Protein AF-A0A3L6MXZ1-F1 (afdb_monomer)

pLDDT: mean 70.25, std 19.27, range [35.06, 90.44]

Foldseek 3Di:
DDDDDDDDDDDDDDDDPPDPPDPPPDQVPDPDPVPDDAVCLLVPPGDDPDDLVVVLVVVVVCVPPGPQDLVNVQVVVQVSHNPDPDPTDDSVVVVCSNCPVVVVVVVVVVPD

Mean predicted aligned error: 15.59 Å

Structure (mmCIF, N/CA/C/O backbone):
data_AF-A0A3L6MXZ1-F1
#
_entry.id   AF-A0A3L6MXZ1-F1
#
loop_
_atom_site.group_PDB
_atom_site.id
_atom_site.type_symbol
_atom_site.label_atom_id
_atom_site.label_alt_id
_atom_site.label_comp_id
_atom_site.label_asym_id
_atom_site.label_entity_id
_atom_site.label_seq_id
_atom_site.pdbx_PDB_ins_code
_atom_site.Cartn_x
_atom_site.Cartn_y
_atom_site.Cartn_z
_atom_site.occupancy
_atom_site.B_iso_or_equiv
_atom_site.auth_seq_id
_atom_site.auth_comp_id
_atom_site.auth_asym_id
_atom_site.auth_atom_id
_atom_site.pdbx_PDB_model_num
ATOM 1 N N . MET A 1 1 ? 12.939 47.565 19.816 1.00 47.78 1 MET A N 1
ATOM 2 C CA . MET A 1 1 ? 11.568 47.285 20.301 1.00 47.78 1 MET A CA 1
ATOM 3 C C . MET A 1 1 ? 10.666 48.351 19.696 1.00 47.78 1 MET A C 1
ATOM 5 O O . MET A 1 1 ? 11.078 49.503 19.798 1.00 47.78 1 MET A O 1
ATOM 9 N N . PRO A 1 2 ? 9.561 48.038 18.994 1.00 45.88 2 PRO A N 1
ATOM 10 C CA . PRO A 1 2 ? 8.577 46.976 19.267 1.00 45.88 2 PRO A CA 1
ATOM 11 C C . PRO A 1 2 ? 8.521 45.920 18.137 1.00 45.88 2 PRO A C 1
ATOM 13 O O . PRO A 1 2 ? 8.988 46.189 17.038 1.00 45.88 2 PRO A O 1
ATOM 16 N N . ASP A 1 3 ? 8.199 44.645 18.338 1.00 38.38 3 ASP A N 1
ATOM 17 C CA . ASP A 1 3 ? 7.075 43.946 18.985 1.00 38.38 3 ASP A CA 1
ATOM 18 C C . ASP A 1 3 ? 5.812 43.797 18.125 1.00 38.38 3 ASP A C 1
ATOM 20 O O . ASP A 1 3 ? 5.404 44.695 17.393 1.00 38.38 3 ASP A O 1
ATOM 24 N N . ALA A 1 4 ? 5.267 42.586 18.220 1.00 53.59 4 ALA A N 1
ATOM 25 C CA . ALA A 1 4 ? 4.250 41.956 17.395 1.00 53.59 4 ALA A CA 1
ATOM 26 C C . ALA A 1 4 ? 2.980 42.797 17.181 1.00 53.59 4 ALA A C 1
ATOM 28 O O . ALA A 1 4 ? 2.694 43.703 17.965 1.00 53.59 4 ALA A O 1
ATOM 29 N N . LYS A 1 5 ? 2.142 42.371 16.209 1.00 40.97 5 LYS A N 1
ATOM 30 C CA . LYS A 1 5 ? 0.701 42.044 16.386 1.00 40.97 5 LYS A CA 1
ATOM 31 C C . LYS A 1 5 ? -0.133 42.306 15.114 1.00 40.97 5 LYS A C 1
ATOM 33 O O . LYS A 1 5 ? -0.162 43.418 14.607 1.00 40.97 5 LYS A O 1
ATOM 38 N N . LYS A 1 6 ? -0.941 41.284 14.778 1.00 44.97 6 LYS A N 1
ATOM 39 C CA . LYS A 1 6 ? -2.299 41.304 14.183 1.00 44.97 6 LYS A CA 1
ATOM 40 C C . LYS A 1 6 ? -2.507 41.167 12.661 1.00 44.97 6 LYS A C 1
ATOM 42 O O . LYS A 1 6 ? -2.184 42.069 11.906 1.00 44.97 6 LYS A O 1
ATOM 47 N N . ARG A 1 7 ? -3.378 40.173 12.380 1.00 41.16 7 ARG A N 1
ATOM 48 C CA . ARG A 1 7 ? -4.521 40.164 11.433 1.00 41.16 7 ARG A CA 1
ATOM 49 C C . ARG A 1 7 ? -4.103 39.966 9.962 1.00 41.16 7 ARG A C 1
ATOM 51 O O . ARG A 1 7 ? -3.230 40.662 9.487 1.00 41.16 7 ARG A O 1
ATOM 58 N N . GLN A 1 8 ? -4.677 39.040 9.197 1.00 46.94 8 GLN A N 1
ATOM 59 C CA . GLN A 1 8 ? -6.115 38.889 8.983 1.00 46.94 8 GLN A CA 1
ATOM 60 C C . GLN A 1 8 ? -6.539 37.447 8.653 1.00 46.94 8 GLN A C 1
ATOM 62 O O . GLN A 1 8 ? -5.887 36.735 7.898 1.00 46.94 8 GLN A O 1
ATOM 67 N N . LEU A 1 9 ? -7.668 37.081 9.252 1.00 44.75 9 LEU A N 1
ATOM 68 C CA . LEU A 1 9 ? -8.670 36.158 8.739 1.00 44.75 9 LEU A CA 1
ATOM 69 C C . LEU A 1 9 ? -9.505 36.958 7.725 1.00 44.75 9 LEU A C 1
ATOM 71 O O . LEU A 1 9 ? -9.994 38.011 8.124 1.00 44.75 9 LEU A O 1
ATOM 75 N N . GLU A 1 10 ? -9.657 36.494 6.485 1.00 38.38 10 GLU A N 1
ATOM 76 C CA . GLU A 1 10 ? -10.970 36.400 5.824 1.00 38.38 10 GLU A CA 1
ATOM 77 C C . GLU A 1 10 ? -10.881 35.699 4.464 1.00 38.38 10 GLU A C 1
ATOM 79 O O . GLU A 1 10 ? -9.912 35.822 3.716 1.00 38.38 10 GLU A O 1
ATOM 84 N N . GLU A 1 11 ? -11.926 34.922 4.213 1.00 43.72 11 GLU A N 1
ATOM 85 C CA . GLU A 1 11 ? -12.240 34.148 3.022 1.00 43.72 11 GLU A CA 1
ATOM 86 C C . GLU A 1 11 ? -12.209 34.966 1.725 1.00 43.72 11 GLU A C 1
ATOM 88 O O . GLU A 1 11 ? -12.546 36.147 1.721 1.00 43.72 11 GLU A 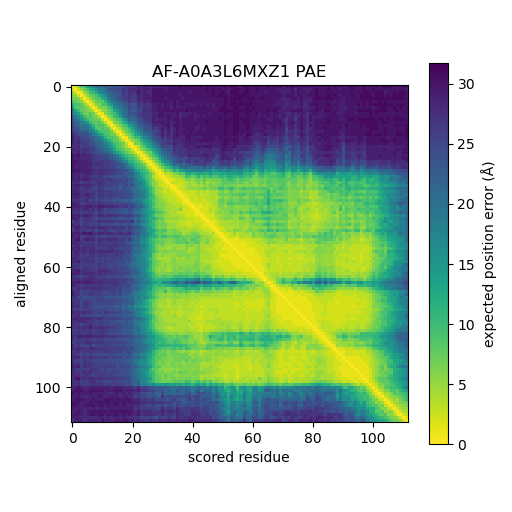O 1
ATOM 93 N N . SER A 1 12 ? -11.945 34.303 0.590 1.00 39.56 12 SER A N 1
ATOM 94 C CA . SER A 1 12 ? -12.903 34.220 -0.528 1.00 39.56 12 SER A CA 1
ATOM 95 C C . SER A 1 12 ? -12.289 33.611 -1.791 1.00 39.56 12 SER A C 1
ATOM 97 O O . SER A 1 12 ? -11.264 34.067 -2.285 1.00 39.56 12 SER A O 1
ATOM 99 N N . LYS A 1 13 ? -13.097 32.731 -2.393 1.00 37.88 13 LYS A N 1
ATOM 100 C CA . LYS A 1 13 ? -13.306 32.546 -3.838 1.00 37.88 13 LYS A CA 1
ATOM 101 C C . LYS A 1 13 ? -12.578 31.384 -4.525 1.00 37.88 13 LYS A C 1
ATOM 103 O O . LYS A 1 13 ? -11.387 31.411 -4.806 1.00 37.88 13 LYS A O 1
ATOM 108 N N . LYS A 1 14 ? -13.407 30.380 -4.849 1.00 42.34 14 LYS A N 1
ATOM 109 C CA . LYS A 1 14 ? -13.243 29.441 -5.962 1.00 42.34 14 LYS A CA 1
ATOM 110 C C . LYS A 1 14 ? -12.790 30.200 -7.204 1.00 42.34 14 LYS A C 1
ATOM 112 O O . LYS A 1 14 ? -13.546 31.045 -7.671 1.00 42.34 14 LYS A O 1
ATOM 117 N N . ASP A 1 15 ? -11.669 29.793 -7.776 1.00 35.06 15 ASP A N 1
ATOM 118 C CA . ASP A 1 15 ? -11.485 29.866 -9.214 1.00 35.06 15 ASP A CA 1
ATOM 119 C C . ASP A 1 15 ? -10.908 28.544 -9.719 1.00 35.06 15 ASP A C 1
ATOM 121 O O . ASP A 1 15 ? -10.075 27.886 -9.098 1.00 35.06 15 ASP A O 1
ATOM 125 N N . ASN A 1 16 ? -11.525 28.137 -10.813 1.00 40.50 16 ASN A N 1
ATOM 126 C CA . ASN A 1 16 ? -11.419 26.902 -11.555 1.00 40.50 16 ASN A CA 1
ATOM 127 C C . ASN A 1 16 ? -9.953 26.626 -11.938 1.00 40.50 16 ASN A C 1
ATOM 129 O O . ASN A 1 16 ? -9.381 27.365 -12.737 1.00 40.50 16 ASN A O 1
ATOM 133 N N . VAL A 1 17 ? -9.334 25.591 -11.359 1.00 39.66 17 VAL A N 1
ATOM 134 C CA . VAL A 1 17 ? -8.056 25.084 -11.871 1.00 39.66 17 VAL A CA 1
ATOM 135 C C . VAL A 1 17 ? -8.392 24.205 -13.064 1.00 39.66 17 VAL A C 1
ATOM 137 O O . VAL A 1 17 ? -8.754 23.039 -12.918 1.00 39.66 17 VAL A O 1
ATOM 140 N N . ASP A 1 18 ? -8.292 24.828 -14.236 1.00 36.88 18 ASP A N 1
ATOM 141 C CA . ASP A 1 18 ? -8.102 24.179 -15.524 1.00 36.88 18 ASP A CA 1
ATOM 142 C C . ASP A 1 18 ? -6.924 23.204 -15.382 1.00 36.88 18 ASP A C 1
ATOM 144 O O . ASP A 1 18 ? -5.747 23.576 -15.352 1.00 36.88 18 ASP A O 1
ATOM 148 N N . GLY A 1 19 ? -7.268 21.944 -15.125 1.00 37.50 19 GLY A N 1
ATOM 149 C CA . GLY A 1 19 ? -6.317 20.863 -14.968 1.00 37.50 19 GLY A CA 1
ATOM 150 C C . GLY A 1 19 ? -5.719 20.559 -16.326 1.00 37.50 19 GLY A C 1
ATOM 151 O O . GLY A 1 19 ? -6.287 19.788 -17.091 1.00 37.50 19 GLY A O 1
ATOM 152 N N . THR A 1 20 ? -4.562 21.149 -16.613 1.00 42.53 20 THR A N 1
ATOM 153 C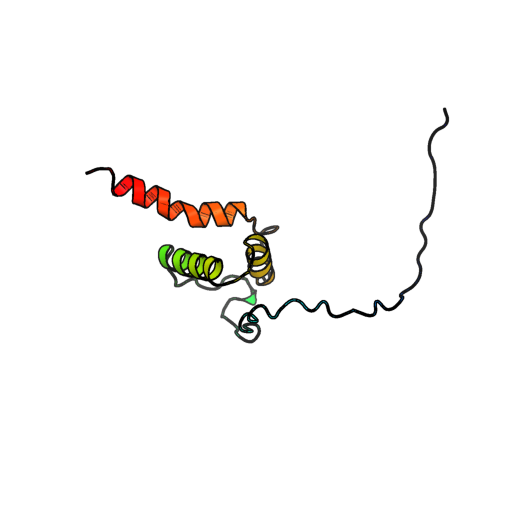 CA . THR A 1 20 ? -3.673 20.645 -17.659 1.00 42.53 20 THR A CA 1
ATOM 154 C C . THR A 1 20 ? -3.411 19.166 -17.353 1.00 42.53 20 THR A C 1
ATOM 156 O O . THR A 1 20 ? -2.840 18.877 -16.295 1.00 42.53 20 THR A O 1
ATOM 159 N N . PRO A 1 21 ? -3.823 18.209 -18.205 1.00 42.00 21 PRO A N 1
ATOM 160 C CA . PRO A 1 21 ? -3.447 16.826 -17.997 1.00 42.00 21 PRO A CA 1
ATOM 161 C C . PRO A 1 21 ? -1.941 16.748 -18.229 1.00 42.00 21 PRO A C 1
ATOM 163 O O . PRO A 1 21 ? -1.453 16.888 -19.349 1.00 42.00 21 PRO A O 1
ATOM 166 N N . SER A 1 22 ? -1.187 16.589 -17.142 1.00 48.75 22 SER A N 1
ATOM 167 C CA . SER A 1 22 ? 0.201 16.164 -17.238 1.00 48.75 22 SER A CA 1
ATOM 168 C C . SER A 1 22 ? 0.186 14.821 -17.954 1.00 48.75 22 SER A C 1
ATOM 170 O O . SER A 1 22 ? -0.369 13.856 -17.431 1.00 48.75 22 SER A O 1
ATOM 172 N N . ASP A 1 23 ? 0.784 14.780 -19.141 1.00 45.41 23 ASP A N 1
ATOM 173 C CA . ASP A 1 23 ? 1.062 13.567 -19.905 1.00 45.41 23 ASP A CA 1
ATOM 174 C C . ASP A 1 23 ? 2.112 12.755 -19.128 1.00 45.41 23 ASP A C 1
ATOM 176 O O . ASP A 1 23 ? 3.320 12.792 -19.372 1.00 45.41 23 ASP A O 1
ATOM 180 N N . ALA A 1 24 ? 1.651 12.120 -18.050 1.00 48.06 24 ALA A N 1
ATOM 181 C CA . ALA A 1 24 ? 2.391 11.096 -17.354 1.00 48.06 24 ALA A CA 1
ATOM 182 C C . ALA A 1 24 ? 2.363 9.887 -18.282 1.00 48.06 24 ALA A C 1
ATOM 184 O O . ALA A 1 24 ? 1.351 9.192 -18.375 1.00 48.06 24 ALA A O 1
ATOM 185 N N . ALA A 1 25 ? 3.474 9.708 -19.002 1.00 43.38 25 ALA A N 1
ATOM 186 C CA . ALA A 1 25 ? 3.779 8.543 -19.818 1.00 43.38 25 ALA A CA 1
ATOM 187 C C . ALA A 1 25 ? 3.104 7.307 -19.231 1.00 43.38 25 ALA A C 1
ATOM 189 O O . ALA A 1 25 ? 3.347 7.006 -18.063 1.00 43.38 25 ALA A O 1
ATOM 190 N N . ALA A 1 26 ? 2.251 6.655 -20.027 1.00 45.53 26 ALA A N 1
ATOM 191 C CA . ALA A 1 26 ? 1.410 5.538 -19.623 1.00 45.53 26 ALA A CA 1
ATOM 192 C C . ALA A 1 26 ? 2.216 4.485 -18.846 1.00 45.53 26 ALA A C 1
ATOM 194 O O . ALA A 1 26 ? 2.748 3.522 -19.403 1.00 45.53 26 ALA A O 1
ATOM 195 N N . THR A 1 27 ? 2.296 4.660 -17.529 1.00 49.56 27 THR A N 1
ATOM 196 C CA . THR A 1 27 ? 2.565 3.581 -16.600 1.00 49.56 27 THR A CA 1
ATOM 197 C C . THR A 1 27 ? 1.478 2.584 -16.894 1.00 49.56 27 THR A C 1
ATOM 199 O O . THR A 1 27 ? 0.311 2.970 -16.846 1.00 49.56 27 THR A O 1
ATOM 202 N N . LYS A 1 28 ? 1.850 1.356 -17.281 1.00 54.06 28 LYS A N 1
ATOM 203 C CA . LYS A 1 28 ? 0.900 0.254 -17.448 1.00 54.06 28 LYS A CA 1
ATOM 204 C C . LYS A 1 28 ? -0.070 0.337 -16.280 1.00 54.06 28 LYS A C 1
ATOM 206 O O . LYS A 1 28 ? 0.360 0.121 -15.146 1.00 54.06 28 LYS A O 1
ATOM 211 N N . ALA A 1 29 ? -1.294 0.786 -16.561 1.00 63.12 29 ALA A N 1
ATOM 212 C CA . ALA A 1 29 ? -2.253 1.072 -15.515 1.00 63.12 29 ALA A CA 1
ATOM 213 C C . ALA A 1 29 ? -2.388 -0.219 -14.716 1.00 63.12 29 ALA A C 1
ATOM 215 O O . ALA A 1 29 ? -2.513 -1.298 -15.309 1.00 63.12 29 ALA A O 1
ATOM 216 N N . LEU A 1 30 ? -2.220 -0.120 -13.397 1.00 68.25 30 LEU A N 1
ATOM 217 C CA . LEU A 1 30 ? -2.444 -1.271 -12.540 1.00 68.25 30 LEU A CA 1
ATOM 218 C C . LEU A 1 30 ? -3.853 -1.796 -12.852 1.00 68.25 30 LEU A C 1
ATOM 220 O O . LEU A 1 30 ? -4.745 -0.980 -13.101 1.00 68.25 30 LEU A O 1
ATOM 224 N N . PRO A 1 31 ? -4.041 -3.123 -12.927 1.00 76.44 31 PRO A N 1
ATOM 225 C CA . PRO A 1 31 ? -5.369 -3.674 -13.130 1.00 76.44 31 PRO A CA 1
ATOM 226 C C . PRO A 1 31 ? -6.293 -3.111 -12.052 1.00 76.44 31 PRO A C 1
ATOM 228 O O . PRO A 1 31 ? -5.923 -3.086 -10.877 1.00 76.44 31 PRO A O 1
ATOM 231 N N . ASP A 1 32 ? -7.454 -2.620 -12.473 1.00 79.25 32 ASP A N 1
ATOM 232 C CA . ASP A 1 32 ? -8.462 -2.141 -11.541 1.00 79.25 32 ASP A CA 1
ATOM 233 C C . ASP A 1 32 ? -8.985 -3.334 -10.731 1.00 79.25 32 ASP A C 1
ATOM 235 O O . ASP A 1 32 ? -9.402 -4.347 -11.296 1.00 79.25 32 ASP A O 1
ATOM 239 N N . ILE A 1 33 ? -8.881 -3.230 -9.409 1.00 82.56 33 ILE A N 1
ATOM 240 C CA . ILE A 1 33 ? -9.306 -4.253 -8.447 1.00 82.56 33 ILE A CA 1
ATOM 241 C C . ILE A 1 33 ? -10.430 -3.743 -7.541 1.00 82.56 33 ILE A C 1
ATOM 243 O O . ILE A 1 33 ? -10.818 -4.448 -6.617 1.00 82.56 33 ILE A O 1
ATOM 247 N N . SER A 1 34 ? -10.973 -2.547 -7.799 1.00 80.75 34 SER A N 1
ATOM 248 C CA . SER A 1 34 ? -11.991 -1.921 -6.948 1.00 80.75 34 SER A CA 1
ATOM 249 C C . SER A 1 34 ? -13.343 -2.647 -6.936 1.00 80.75 34 SER A C 1
ATOM 251 O O . SER A 1 34 ? -14.143 -2.406 -6.040 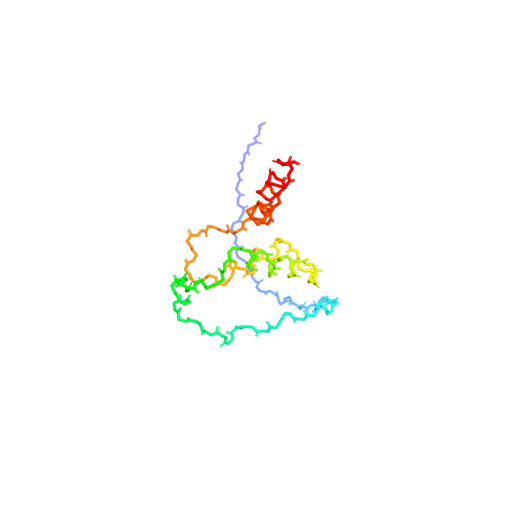1.00 80.75 34 SER A O 1
ATOM 253 N N . GLU A 1 35 ? -13.612 -3.531 -7.900 1.00 83.75 35 GLU A N 1
ATOM 254 C CA . GLU A 1 35 ? -14.846 -4.336 -7.948 1.00 83.75 35 GLU A CA 1
ATOM 255 C C . GLU A 1 35 ? -14.747 -5.663 -7.171 1.00 83.75 35 GLU A C 1
ATOM 257 O O . GLU A 1 35 ? -15.746 -6.370 -7.023 1.00 83.75 35 GLU A O 1
ATOM 262 N N . ILE A 1 36 ? -13.555 -6.037 -6.692 1.00 85.25 36 ILE A N 1
ATOM 263 C CA . ILE A 1 36 ? -13.338 -7.294 -5.970 1.00 85.25 36 ILE A CA 1
ATOM 264 C C . ILE A 1 36 ? -13.653 -7.064 -4.493 1.00 85.25 36 ILE A C 1
ATOM 266 O O . ILE A 1 36 ? -12.941 -6.316 -3.837 1.00 85.25 36 ILE A O 1
ATOM 270 N N . HIS A 1 37 ? -14.675 -7.750 -3.978 1.00 85.81 37 HIS A N 1
ATOM 271 C CA . HIS A 1 37 ? -15.030 -7.722 -2.560 1.00 85.81 37 HIS A CA 1
ATOM 272 C C . HIS A 1 37 ? -14.656 -9.037 -1.870 1.00 85.81 37 HIS A C 1
ATOM 274 O O . HIS A 1 37 ? -14.954 -10.118 -2.394 1.00 85.81 37 HIS A O 1
ATOM 280 N N . LEU A 1 38 ? -14.016 -8.949 -0.703 1.00 85.38 38 LEU A N 1
ATOM 281 C CA . LEU A 1 38 ? -13.653 -10.104 0.125 1.00 85.38 38 LEU A CA 1
ATOM 282 C C . LEU A 1 38 ? -14.459 -10.117 1.429 1.00 85.38 38 LEU A C 1
ATOM 284 O O . LEU A 1 38 ? -14.757 -9.073 2.002 1.00 85.38 38 LEU A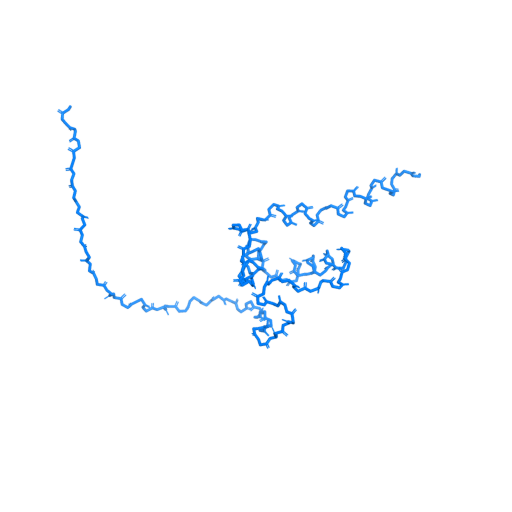 O 1
ATOM 288 N N . GLU A 1 39 ? -14.788 -11.312 1.924 1.00 86.38 39 GLU A N 1
ATOM 289 C CA . GLU A 1 39 ? -15.428 -11.452 3.237 1.00 86.38 39 GLU A CA 1
ATOM 290 C C . GLU A 1 39 ? -14.502 -10.903 4.339 1.00 86.38 39 GLU A C 1
ATOM 292 O O . GLU A 1 39 ? -13.343 -11.318 4.441 1.00 86.38 39 GLU A O 1
ATOM 297 N N . GLY A 1 40 ? -15.013 -9.974 5.156 1.00 84.31 40 GLY A N 1
ATOM 298 C CA . GLY A 1 40 ? -14.257 -9.308 6.223 1.00 84.31 40 GLY A CA 1
ATOM 299 C C . GLY A 1 40 ? -13.439 -8.094 5.764 1.00 84.31 40 GLY A C 1
ATOM 300 O O . GLY A 1 40 ? -12.660 -7.554 6.548 1.00 84.31 40 GLY A O 1
ATOM 301 N N . GLU A 1 41 ? -13.583 -7.651 4.511 1.00 83.75 41 GLU A N 1
ATOM 302 C CA . GLU A 1 41 ? -12.922 -6.444 3.996 1.00 83.75 41 GLU A CA 1
ATOM 303 C C . GLU A 1 41 ? -13.405 -5.170 4.706 1.00 83.75 41 GLU A C 1
ATOM 305 O O . GLU A 1 41 ? -12.626 -4.247 4.931 1.00 83.75 41 GLU A O 1
ATOM 310 N N . GLU A 1 42 ? -14.669 -5.118 5.123 1.00 85.38 42 GLU A N 1
ATOM 311 C CA . GLU A 1 42 ? -15.262 -3.967 5.805 1.00 85.38 42 GLU A CA 1
ATOM 312 C C . GLU A 1 42 ? -14.686 -3.722 7.207 1.00 85.38 42 GLU A C 1
ATOM 314 O O . GLU A 1 42 ? -14.695 -2.588 7.691 1.00 85.38 42 GLU A O 1
ATOM 319 N N . THR A 1 43 ? -14.183 -4.776 7.855 1.00 86.06 43 THR A N 1
ATOM 320 C CA . THR A 1 43 ? -13.531 -4.722 9.171 1.00 86.06 43 THR A CA 1
ATOM 321 C C . THR A 1 43 ? -12.009 -4.817 9.091 1.00 86.06 43 THR A C 1
ATOM 323 O O . THR A 1 43 ? -11.353 -4.783 10.131 1.00 86.06 43 THR A O 1
ATOM 326 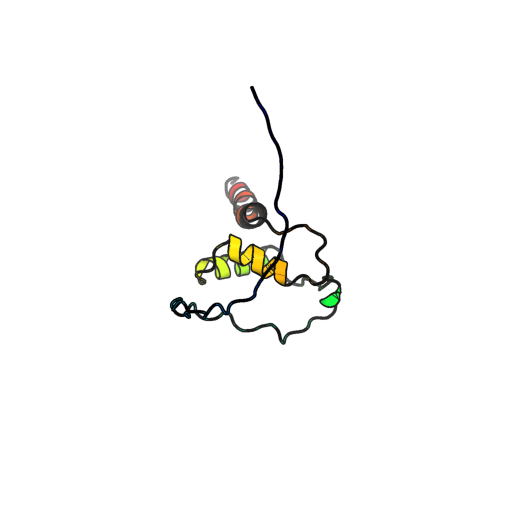N N . ASP A 1 44 ? -11.440 -4.919 7.886 1.00 83.31 44 ASP A N 1
ATOM 327 C CA . ASP A 1 44 ? -10.027 -5.223 7.643 1.00 83.31 44 ASP A CA 1
ATOM 328 C C . ASP A 1 44 ? -9.551 -6.560 8.274 1.00 83.31 44 ASP A C 1
ATOM 330 O O . ASP A 1 44 ? -8.359 -6.744 8.535 1.00 83.31 44 ASP A O 1
ATOM 334 N N . GLU A 1 45 ? -10.456 -7.525 8.499 1.00 85.31 45 GLU A N 1
ATOM 335 C CA . GLU A 1 45 ? -10.175 -8.855 9.081 1.00 85.31 45 GLU A CA 1
ATOM 336 C C . GLU A 1 45 ? -10.167 -9.977 8.021 1.00 85.31 45 GLU A C 1
ATOM 338 O O . GLU A 1 45 ? -10.606 -11.104 8.260 1.00 85.31 45 GLU A O 1
ATOM 343 N N . VAL A 1 46 ? -9.648 -9.683 6.827 1.00 85.75 46 VAL A N 1
ATOM 344 C CA . VAL A 1 46 ? -9.597 -10.641 5.712 1.00 85.75 46 VAL A CA 1
ATOM 345 C C . VAL A 1 46 ? -8.588 -11.772 5.999 1.00 85.75 46 VAL A C 1
ATOM 347 O O . VAL A 1 46 ? -7.411 -11.495 6.266 1.00 85.75 46 VAL A O 1
ATOM 350 N N . PRO A 1 47 ? -8.982 -13.058 5.900 1.00 85.31 47 PRO A N 1
ATOM 351 C CA . PRO A 1 47 ? -8.073 -14.185 6.096 1.00 85.31 47 PRO A CA 1
ATOM 352 C C . PRO A 1 47 ? -6.913 -14.202 5.088 1.00 85.31 47 PRO A C 1
ATOM 354 O O . PRO A 1 47 ? -7.113 -14.214 3.874 1.00 85.31 47 PRO A O 1
ATOM 357 N N . ILE A 1 48 ? -5.678 -14.280 5.592 1.00 86.25 48 ILE A N 1
ATOM 358 C CA . ILE A 1 48 ? -4.476 -14.416 4.760 1.00 86.25 48 ILE A CA 1
ATOM 359 C C . ILE A 1 48 ? -4.130 -15.900 4.621 1.00 86.25 48 ILE A C 1
ATOM 361 O O . ILE A 1 48 ? -3.755 -16.557 5.592 1.00 86.25 48 ILE A O 1
ATOM 365 N N . HIS A 1 49 ? -4.231 -16.429 3.402 1.00 85.62 49 HIS A N 1
ATOM 366 C CA . HIS A 1 49 ? -3.901 -17.829 3.099 1.00 85.62 49 HIS A CA 1
ATOM 367 C C . HIS A 1 49 ? -2.461 -18.034 2.609 1.00 85.62 49 HIS A C 1
ATOM 369 O O . HIS A 1 49 ? -1.966 -19.161 2.595 1.00 85.62 49 HIS A O 1
ATOM 375 N N . ASP A 1 50 ? -1.782 -16.959 2.207 1.00 85.31 50 ASP A N 1
ATOM 376 C CA . ASP A 1 50 ? -0.400 -17.018 1.745 1.00 85.31 50 ASP A CA 1
ATOM 377 C C . ASP A 1 50 ? 0.584 -17.105 2.919 1.00 85.31 50 ASP A C 1
ATOM 379 O O . ASP A 1 50 ? 0.485 -16.382 3.911 1.00 85.31 50 ASP A O 1
ATOM 383 N N . GLY A 1 51 ? 1.596 -17.960 2.775 1.00 85.88 51 GLY A N 1
ATOM 384 C CA . GLY A 1 51 ? 2.726 -18.005 3.698 1.00 85.88 51 GLY A CA 1
ATOM 385 C C . GLY A 1 51 ? 3.687 -16.826 3.506 1.00 85.88 51 GLY A C 1
ATOM 386 O O . GLY A 1 51 ? 3.745 -16.201 2.446 1.00 85.88 51 GLY A O 1
ATOM 387 N N . TYR A 1 52 ? 4.523 -16.578 4.516 1.00 82.62 52 TYR A N 1
ATOM 388 C CA . TYR A 1 52 ? 5.505 -15.484 4.534 1.00 82.62 52 TYR A CA 1
ATOM 389 C C . TYR A 1 52 ? 6.378 -15.405 3.265 1.00 82.62 52 TYR A C 1
ATOM 391 O O . TYR A 1 52 ? 6.514 -14.344 2.655 1.00 82.62 52 TYR A O 1
ATOM 399 N N . ASN A 1 53 ? 6.907 -16.543 2.805 1.00 83.12 53 ASN A N 1
ATOM 400 C CA . ASN A 1 53 ? 7.754 -16.604 1.608 1.00 83.12 53 ASN A CA 1
ATOM 401 C C . ASN A 1 53 ? 7.012 -16.184 0.330 1.00 83.12 53 ASN A C 1
ATOM 403 O O . ASN A 1 53 ? 7.589 -15.529 -0.540 1.00 83.12 53 ASN A O 1
ATOM 407 N N . GLU A 1 54 ? 5.735 -16.546 0.218 1.00 86.69 54 GLU A N 1
ATOM 408 C CA . GLU A 1 54 ? 4.921 -16.227 -0.954 1.00 86.69 54 GLU A CA 1
ATOM 409 C C . GLU A 1 54 ? 4.597 -14.728 -0.988 1.00 86.69 54 GLU A C 1
ATOM 411 O O . GLU A 1 54 ? 4.752 -14.080 -2.026 1.00 86.69 54 GLU A O 1
ATOM 416 N N . MET A 1 55 ? 4.296 -14.140 0.175 1.00 87.19 55 MET A N 1
ATOM 417 C CA . MET A 1 55 ? 4.129 -12.692 0.331 1.00 87.19 55 MET A CA 1
ATOM 418 C C . MET A 1 55 ? 5.395 -11.926 -0.077 1.00 87.19 55 MET A C 1
ATOM 420 O O . MET A 1 55 ? 5.329 -10.962 -0.844 1.00 87.19 55 MET A O 1
ATOM 424 N N . HIS A 1 56 ? 6.574 -12.393 0.348 1.00 85.81 56 HIS A N 1
ATOM 425 C CA . HIS A 1 56 ? 7.853 -11.815 -0.074 1.00 85.81 56 HIS A CA 1
ATOM 426 C C . HIS A 1 56 ? 8.080 -11.900 -1.579 1.00 85.81 56 HIS A C 1
ATOM 428 O O . HIS A 1 56 ? 8.553 -10.940 -2.197 1.00 85.81 56 HIS A O 1
ATOM 434 N N . ARG A 1 57 ? 7.759 -13.048 -2.182 1.00 86.38 57 ARG A N 1
ATOM 435 C CA . ARG A 1 57 ? 7.931 -13.271 -3.616 1.00 86.38 57 ARG A CA 1
ATOM 436 C C . ARG A 1 57 ? 7.049 -12.327 -4.428 1.00 86.38 57 ARG A C 1
ATOM 438 O O . ARG A 1 57 ? 7.564 -11.658 -5.327 1.00 86.38 57 ARG A O 1
ATOM 445 N N . LYS A 1 58 ? 5.762 -12.228 -4.082 1.00 87.56 58 LYS A N 1
ATOM 446 C CA . LYS A 1 58 ? 4.791 -11.337 -4.737 1.00 87.56 58 LYS A CA 1
ATOM 447 C C . LYS A 1 58 ? 5.209 -9.875 -4.609 1.00 87.56 58 LYS A C 1
ATOM 449 O O . LYS A 1 58 ? 5.279 -9.165 -5.611 1.00 87.56 58 LYS A O 1
ATOM 454 N N . MET A 1 59 ? 5.602 -9.451 -3.409 1.00 86.62 59 MET A N 1
ATOM 455 C CA . MET A 1 59 ? 6.020 -8.073 -3.158 1.00 86.62 59 MET A CA 1
ATOM 456 C C . MET A 1 59 ? 7.305 -7.704 -3.909 1.00 86.62 59 MET A C 1
ATOM 458 O O . MET A 1 59 ? 7.386 -6.648 -4.535 1.00 86.62 59 MET A O 1
ATOM 462 N N . ASN A 1 60 ? 8.307 -8.589 -3.924 1.00 84.56 60 ASN A N 1
ATOM 463 C CA . ASN A 1 60 ? 9.538 -8.356 -4.679 1.00 84.56 60 ASN A CA 1
ATOM 464 C C . ASN A 1 60 ? 9.314 -8.369 -6.196 1.00 84.56 60 ASN A C 1
ATOM 466 O 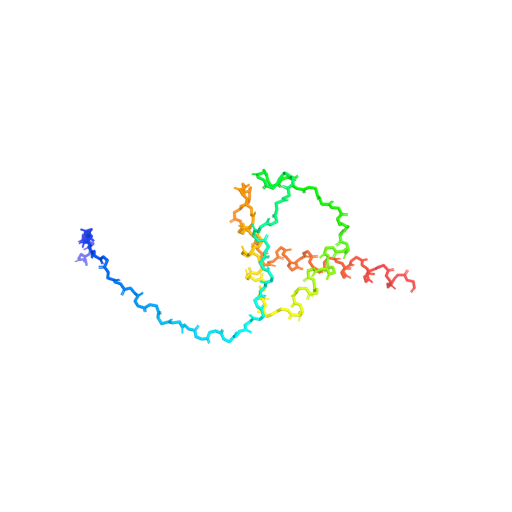O . ASN A 1 60 ? 9.965 -7.601 -6.902 1.00 84.56 60 ASN A O 1
ATOM 470 N N . ALA A 1 61 ? 8.409 -9.208 -6.707 1.00 85.88 61 ALA A N 1
ATOM 471 C CA . ALA A 1 61 ? 8.025 -9.182 -8.116 1.00 85.88 61 ALA A CA 1
ATOM 472 C C . ALA A 1 61 ? 7.337 -7.855 -8.476 1.00 85.88 61 ALA A C 1
ATOM 474 O O . ALA A 1 61 ? 7.725 -7.213 -9.455 1.00 85.88 61 ALA A O 1
ATOM 475 N N . HIS A 1 62 ? 6.400 -7.397 -7.640 1.00 82.88 62 HIS A N 1
ATOM 476 C CA . HIS A 1 62 ? 5.704 -6.125 -7.821 1.00 82.88 62 HIS A CA 1
ATOM 477 C C . HIS A 1 62 ? 6.675 -4.932 -7.804 1.00 82.88 62 HIS A C 1
ATOM 479 O O . HIS A 1 62 ? 6.587 -4.054 -8.654 1.00 82.88 62 HIS A O 1
ATOM 485 N N . MET A 1 63 ? 7.684 -4.932 -6.930 1.00 81.88 63 MET A N 1
ATOM 486 C CA . MET A 1 63 ? 8.697 -3.864 -6.890 1.00 81.88 63 MET A CA 1
ATOM 487 C C . MET A 1 63 ? 9.703 -3.896 -8.057 1.00 81.88 63 MET A C 1
ATOM 489 O O . MET A 1 63 ? 10.358 -2.891 -8.314 1.00 81.88 63 MET A O 1
ATOM 493 N N . LYS A 1 64 ? 9.884 -5.036 -8.742 1.00 79.69 64 LYS A N 1
ATOM 494 C CA . LYS A 1 64 ? 10.851 -5.177 -9.852 1.00 79.69 64 LYS A CA 1
ATOM 495 C C . LYS A 1 64 ? 10.258 -4.838 -11.217 1.00 79.69 64 LYS A C 1
ATOM 497 O O . LYS A 1 64 ? 10.964 -4.314 -12.071 1.00 79.69 64 LYS A O 1
ATOM 502 N N . VAL A 1 65 ? 8.997 -5.203 -11.442 1.00 70.75 65 VAL A N 1
ATOM 503 C CA . VAL A 1 65 ? 8.333 -5.084 -12.753 1.00 70.75 65 VAL A CA 1
ATOM 504 C C . VAL A 1 65 ? 7.609 -3.745 -12.903 1.00 70.75 65 VAL A C 1
ATOM 506 O O . VAL A 1 65 ? 7.408 -3.268 -14.019 1.00 70.75 65 VAL A O 1
ATOM 509 N N . THR A 1 66 ? 7.239 -3.126 -11.785 1.00 63.88 66 THR A N 1
ATOM 510 C CA . THR A 1 66 ? 6.394 -1.934 -11.758 1.00 63.88 66 THR A CA 1
ATOM 511 C C . THR A 1 66 ? 7.241 -0.712 -11.419 1.00 63.88 66 THR A C 1
ATOM 513 O O . THR A 1 66 ? 8.039 -0.746 -10.488 1.00 63.88 66 THR A O 1
ATOM 516 N N . SER A 1 67 ? 7.049 0.404 -12.124 1.00 69.56 67 SER A N 1
ATOM 517 C CA . SER A 1 67 ? 7.689 1.703 -11.837 1.00 69.56 67 SER A CA 1
ATOM 518 C C . SER A 1 67 ? 7.165 2.375 -10.554 1.00 69.56 67 SER A C 1
ATOM 520 O O . SER A 1 67 ? 7.285 3.587 -10.379 1.00 69.56 67 SER A O 1
ATOM 522 N N . VAL A 1 68 ? 6.532 1.601 -9.673 1.00 76.81 68 VAL A N 1
ATOM 523 C CA . VAL A 1 68 ? 5.919 2.064 -8.433 1.00 76.81 68 VAL A CA 1
ATOM 524 C C . VAL A 1 68 ? 7.018 2.199 -7.391 1.00 76.81 68 VAL A C 1
ATOM 526 O O . VAL A 1 68 ? 7.752 1.258 -7.094 1.00 76.81 68 VAL A O 1
ATOM 529 N N . THR A 1 69 ? 7.148 3.397 -6.827 1.00 87.50 69 THR A N 1
ATOM 530 C CA . THR A 1 69 ? 8.086 3.621 -5.725 1.00 87.50 69 THR A CA 1
ATOM 531 C C . THR A 1 69 ? 7.592 2.920 -4.464 1.00 87.50 69 THR A C 1
ATOM 533 O O . THR A 1 69 ? 6.390 2.813 -4.229 1.00 87.50 69 THR A O 1
ATOM 536 N N . GLN A 1 70 ? 8.514 2.521 -3.592 1.00 86.12 70 GLN A N 1
ATOM 537 C CA . GLN A 1 70 ? 8.174 1.914 -2.304 1.00 86.12 70 GLN A CA 1
ATOM 538 C C . GLN A 1 70 ? 7.197 2.773 -1.482 1.00 86.12 70 GLN A C 1
ATOM 540 O O . GLN A 1 70 ? 6.270 2.254 -0.871 1.00 86.12 70 GLN A O 1
ATOM 545 N N . ALA A 1 71 ? 7.380 4.096 -1.508 1.00 88.56 71 ALA A N 1
ATOM 546 C CA . ALA A 1 71 ? 6.499 5.031 -0.819 1.00 88.56 71 ALA A CA 1
ATOM 547 C C . ALA A 1 71 ? 5.093 5.076 -1.435 1.00 88.56 71 ALA A C 1
ATOM 549 O O . ALA A 1 71 ? 4.123 5.233 -0.700 1.00 88.56 71 ALA A O 1
ATOM 550 N N . GLN A 1 72 ? 4.980 4.954 -2.762 1.00 87.25 72 GLN A N 1
ATOM 551 C CA . GLN A 1 72 ? 3.682 4.883 -3.431 1.00 87.25 72 GLN A CA 1
ATOM 552 C C . GLN A 1 72 ? 2.953 3.601 -3.042 1.00 87.25 72 GLN A C 1
ATOM 554 O O . GLN A 1 72 ? 1.834 3.675 -2.564 1.00 87.25 72 GLN A O 1
ATOM 559 N N . PHE A 1 73 ? 3.638 2.464 -3.096 1.00 87.94 73 PHE A N 1
ATOM 560 C CA . PHE A 1 73 ? 3.066 1.187 -2.690 1.00 87.94 73 PHE A CA 1
ATOM 561 C C . PHE A 1 73 ? 2.594 1.176 -1.225 1.00 87.94 73 PHE A C 1
ATOM 563 O O . PHE A 1 73 ? 1.514 0.680 -0.925 1.00 87.94 73 PHE A O 1
ATOM 570 N N . CYS A 1 74 ? 3.351 1.786 -0.303 1.00 90.25 74 CYS A N 1
ATOM 571 C CA . CYS A 1 74 ? 2.902 1.947 1.084 1.00 90.25 74 CYS A CA 1
ATOM 572 C C . CYS A 1 74 ? 1.625 2.797 1.208 1.00 90.25 74 CYS A C 1
ATOM 574 O O . CYS A 1 74 ? 0.797 2.511 2.069 1.00 90.25 74 CYS A O 1
ATOM 576 N N . ARG A 1 75 ? 1.463 3.837 0.376 1.00 90.44 75 ARG A N 1
ATOM 577 C CA . ARG A 1 75 ? 0.230 4.640 0.334 1.00 90.44 75 ARG A CA 1
ATOM 578 C C . ARG A 1 75 ? -0.931 3.852 -0.259 1.00 90.44 75 ARG A C 1
ATOM 580 O O . ARG A 1 75 ? -2.025 3.943 0.281 1.00 90.44 75 ARG A O 1
ATOM 587 N N . ASP A 1 76 ? -0.676 3.083 -1.312 1.00 87.56 76 ASP A N 1
ATOM 588 C CA . ASP A 1 76 ? -1.694 2.290 -1.999 1.00 87.56 76 ASP A CA 1
ATOM 589 C C . ASP A 1 76 ? -2.265 1.220 -1.063 1.00 87.56 76 ASP A C 1
ATOM 591 O O . ASP A 1 76 ? -3.476 1.160 -0.905 1.00 87.56 76 ASP A O 1
ATOM 595 N N . ILE A 1 77 ? -1.416 0.464 -0.349 1.00 88.44 77 ILE A N 1
ATOM 596 C CA . ILE A 1 77 ? -1.892 -0.491 0.671 1.00 88.44 77 ILE A CA 1
ATOM 597 C C . ILE A 1 77 ? -2.675 0.240 1.763 1.00 88.44 77 ILE A C 1
ATOM 599 O O . ILE A 1 77 ? -3.735 -0.215 2.175 1.00 88.44 77 ILE A O 1
ATOM 603 N N . TYR A 1 78 ? -2.165 1.376 2.249 1.00 89.81 78 TYR A N 1
ATOM 604 C CA . TYR A 1 78 ? -2.845 2.102 3.319 1.00 89.81 78 TYR A CA 1
ATOM 605 C C . TYR A 1 78 ? -4.237 2.599 2.900 1.00 89.81 78 TYR A C 1
ATOM 607 O O . TYR A 1 78 ? -5.143 2.638 3.725 1.00 89.81 78 TYR A O 1
ATOM 615 N N . ALA A 1 79 ? -4.411 2.951 1.626 1.00 88.38 79 ALA A N 1
ATOM 616 C CA . ALA A 1 79 ? -5.689 3.379 1.070 1.00 88.38 79 ALA A CA 1
ATOM 617 C C . ALA A 1 79 ? -6.716 2.241 0.934 1.00 88.38 79 ALA A C 1
ATOM 619 O O . ALA A 1 79 ? -7.891 2.537 0.745 1.00 88.38 79 ALA A O 1
ATOM 620 N N . GLN A 1 80 ? -6.293 0.974 1.029 1.00 86.06 80 GLN A N 1
ATOM 621 C CA . GLN A 1 80 ? -7.198 -0.179 1.001 1.00 86.06 80 GLN A CA 1
ATOM 622 C C . GLN A 1 80 ? -7.838 -0.486 2.360 1.00 86.06 80 GLN A C 1
ATOM 624 O O . GLN A 1 80 ? -8.795 -1.247 2.399 1.00 86.06 80 GLN A O 1
ATOM 629 N N . PHE A 1 81 ? -7.339 0.083 3.464 1.00 86.25 81 PHE A N 1
ATOM 630 C CA . PHE A 1 81 ? -7.942 -0.133 4.780 1.00 86.25 81 PHE A CA 1
ATOM 631 C C . PHE A 1 81 ? -9.231 0.675 4.945 1.00 86.25 81 PHE A C 1
ATOM 633 O O . PHE A 1 81 ? -9.230 1.899 4.781 1.00 86.25 81 PHE A O 1
ATOM 640 N N . ASN A 1 82 ? -10.303 0.005 5.357 1.00 85.06 82 ASN A N 1
ATOM 641 C CA . ASN A 1 82 ? -11.592 0.627 5.660 1.00 85.06 82 ASN A CA 1
ATOM 642 C C . ASN A 1 82 ? -11.663 1.148 7.107 1.00 85.06 82 ASN A C 1
ATOM 644 O O . ASN A 1 82 ? -12.316 2.156 7.387 1.00 85.06 82 ASN A O 1
ATOM 648 N N . ALA A 1 83 ? -10.941 0.506 8.023 1.00 84.06 83 ALA A N 1
ATOM 649 C CA . ALA A 1 83 ? -10.851 0.817 9.444 1.00 84.06 83 ALA A CA 1
ATOM 650 C C . ALA A 1 83 ? -9.375 0.849 9.907 1.00 84.06 83 ALA A C 1
ATOM 652 O O . ALA A 1 83 ? -8.954 0.054 10.754 1.00 84.06 83 ALA A O 1
ATOM 653 N N . PRO A 1 84 ? -8.558 1.800 9.404 1.00 80.69 84 PRO A N 1
ATOM 654 C CA . PRO A 1 84 ? -7.124 1.822 9.663 1.00 80.69 84 PRO A CA 1
ATOM 655 C C . PRO A 1 84 ? -6.812 1.931 11.162 1.00 80.69 84 PRO A C 1
ATOM 657 O O . PRO A 1 84 ? -7.063 2.944 11.817 1.00 80.69 84 PRO A O 1
ATOM 660 N N . THR A 1 85 ? -6.192 0.882 11.701 1.00 82.81 85 THR A N 1
ATOM 661 C CA . THR A 1 85 ? -5.747 0.811 13.105 1.00 82.81 85 THR A CA 1
ATOM 662 C C . THR A 1 85 ? -4.407 1.510 13.340 1.00 82.81 85 THR A C 1
ATOM 664 O O . THR A 1 85 ? -4.045 1.832 14.475 1.00 82.81 85 THR A O 1
ATOM 667 N N . CYS A 1 86 ? -3.653 1.768 12.268 1.00 81.94 86 CYS A N 1
ATOM 668 C CA . CYS A 1 86 ? -2.348 2.413 12.305 1.00 81.94 86 CYS A CA 1
ATOM 669 C C . CYS A 1 86 ? -2.372 3.764 11.578 1.00 81.94 86 CYS A C 1
ATOM 671 O O . CYS A 1 86 ? -3.215 4.019 10.730 1.00 81.94 86 CYS A O 1
ATOM 673 N N . LYS A 1 87 ? -1.422 4.651 11.901 1.00 85.38 87 LYS A N 1
ATOM 674 C CA . LYS A 1 87 ? -1.351 6.007 11.315 1.00 85.38 87 LYS A CA 1
ATOM 675 C C . LYS A 1 87 ? -0.838 6.039 9.868 1.00 85.38 87 LYS A C 1
ATOM 677 O O . LYS A 1 87 ? -0.814 7.108 9.264 1.00 85.38 87 LYS A O 1
ATOM 682 N N . GLY A 1 88 ? -0.333 4.918 9.360 1.00 87.12 88 GLY A N 1
ATOM 683 C CA . GLY A 1 88 ? 0.312 4.828 8.056 1.00 87.12 88 GLY A CA 1
ATOM 684 C C . GLY A 1 88 ? 1.384 3.746 8.010 1.00 87.12 88 GLY A C 1
ATOM 685 O O . GLY A 1 88 ? 1.990 3.408 9.029 1.00 87.12 88 GLY A O 1
ATOM 686 N N . ILE A 1 89 ? 1.640 3.241 6.806 1.00 90.06 89 ILE A N 1
ATOM 687 C CA . ILE A 1 89 ? 2.690 2.259 6.534 1.00 90.06 89 ILE A CA 1
ATOM 688 C C . ILE A 1 89 ? 3.957 2.998 6.112 1.00 90.06 89 ILE A C 1
ATOM 690 O O . ILE A 1 89 ? 3.937 3.829 5.202 1.00 90.06 89 ILE A O 1
ATOM 694 N N . GLN A 1 90 ? 5.078 2.699 6.762 1.00 90.00 90 GLN A N 1
ATOM 695 C CA . GLN A 1 90 ? 6.356 3.337 6.465 1.00 90.00 90 GLN A CA 1
ATOM 696 C C . GLN A 1 90 ? 7.210 2.479 5.532 1.00 90.00 90 GLN A C 1
ATOM 698 O O . GLN A 1 90 ? 7.335 1.268 5.716 1.00 90.00 90 GLN A O 1
ATOM 703 N N . SER A 1 91 ? 7.924 3.125 4.604 1.00 88.81 91 SER A N 1
ATOM 704 C CA . SER A 1 91 ? 8.873 2.443 3.714 1.00 88.81 91 SER A CA 1
ATOM 705 C C . SER A 1 91 ? 9.912 1.628 4.489 1.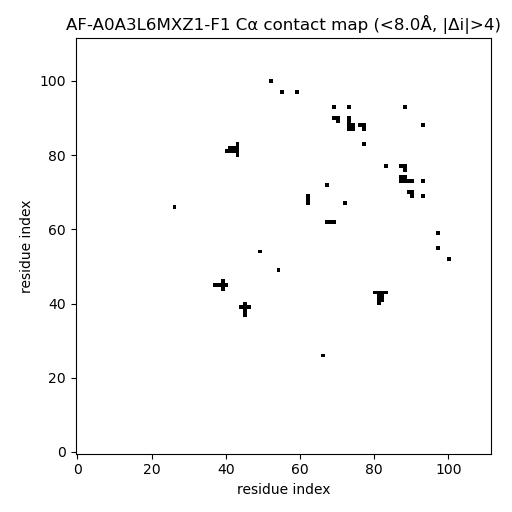00 88.81 91 SER A C 1
ATOM 707 O O . SER A 1 91 ? 10.268 0.536 4.069 1.00 88.81 91 SER A O 1
ATOM 709 N N . LYS A 1 92 ? 10.368 2.097 5.660 1.00 88.88 92 LYS A N 1
ATOM 710 C CA . LYS A 1 92 ? 11.315 1.330 6.480 1.00 88.88 92 LYS A CA 1
ATOM 711 C C . LYS A 1 92 ? 10.744 -0.019 6.932 1.00 88.88 92 LYS A C 1
ATOM 713 O O . LYS A 1 92 ? 11.447 -1.013 6.811 1.00 88.88 92 LYS A O 1
ATOM 718 N N . GLN A 1 93 ? 9.481 -0.070 7.361 1.00 88.56 93 GLN A N 1
ATOM 719 C CA . GLN A 1 93 ? 8.826 -1.325 7.757 1.00 88.56 93 GLN A CA 1
ATOM 720 C C . GLN A 1 93 ? 8.782 -2.310 6.587 1.00 88.56 93 GLN A C 1
ATOM 722 O O . GLN A 1 93 ? 9.076 -3.488 6.751 1.00 88.56 93 GLN A O 1
ATOM 727 N N . LEU A 1 94 ? 8.490 -1.808 5.386 1.00 88.25 94 LEU A N 1
ATOM 728 C CA . LEU A 1 94 ? 8.480 -2.618 4.174 1.00 88.25 94 LEU A CA 1
ATOM 729 C C . LEU A 1 94 ? 9.886 -3.094 3.764 1.00 88.25 94 LEU A C 1
ATOM 731 O O . LEU A 1 94 ? 10.036 -4.218 3.291 1.00 88.25 94 LEU A O 1
ATOM 735 N N . SER A 1 95 ? 10.919 -2.265 3.930 1.00 87.62 95 SER A N 1
ATOM 736 C CA . SER A 1 95 ? 12.308 -2.670 3.672 1.00 87.62 95 SER A CA 1
ATOM 737 C C . SER A 1 95 ? 12.772 -3.737 4.656 1.00 87.62 95 SER A C 1
ATOM 739 O O . SER A 1 95 ? 13.342 -4.737 4.234 1.00 87.62 95 SER A O 1
ATOM 741 N N . ASP A 1 96 ? 12.511 -3.529 5.947 1.00 88.25 96 ASP A N 1
ATOM 742 C CA . ASP A 1 96 ? 1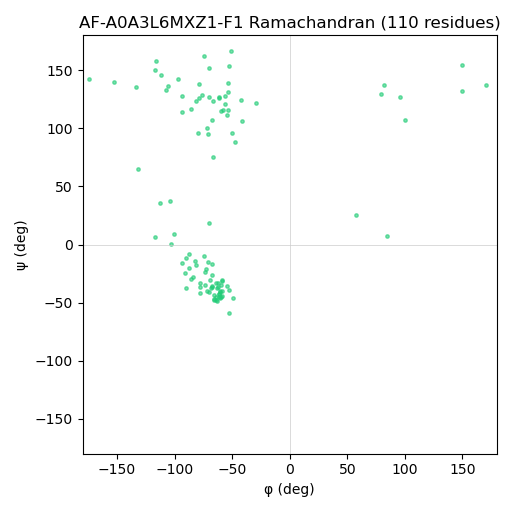2.883 -4.463 7.008 1.00 88.25 96 ASP A CA 1
ATOM 743 C C . ASP A 1 96 ? 12.175 -5.808 6.791 1.00 88.25 96 ASP A C 1
ATOM 745 O O . ASP A 1 96 ? 12.845 -6.837 6.777 1.00 88.25 96 ASP A O 1
ATOM 749 N N . PHE A 1 97 ? 10.867 -5.786 6.484 1.00 84.88 97 PHE A N 1
ATOM 750 C CA . PHE A 1 97 ? 10.109 -6.974 6.084 1.00 84.88 97 PHE A CA 1
ATOM 751 C C . PHE A 1 97 ? 10.806 -7.681 4.925 1.00 84.88 97 PHE A C 1
ATOM 753 O O . PHE A 1 97 ? 11.271 -8.790 5.101 1.00 84.88 97 PHE A O 1
ATOM 760 N N . ARG A 1 98 ? 11.014 -7.021 3.777 1.00 84.31 98 ARG A N 1
ATOM 761 C CA . ARG A 1 98 ? 11.605 -7.644 2.573 1.00 84.31 98 ARG A CA 1
ATOM 762 C C . ARG A 1 98 ? 13.005 -8.237 2.781 1.00 84.31 98 ARG A C 1
ATOM 764 O O . ARG A 1 98 ? 13.345 -9.196 2.086 1.00 84.31 98 ARG A O 1
ATOM 771 N N . ASN A 1 99 ? 13.800 -7.669 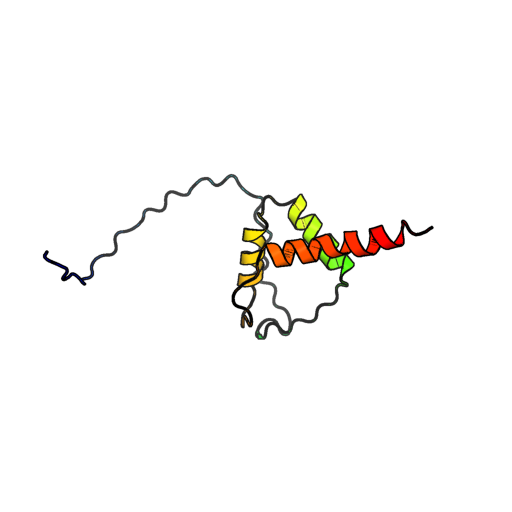3.687 1.00 81.50 99 ASN A N 1
ATOM 772 C CA . ASN A 1 99 ? 15.191 -8.062 3.924 1.00 81.50 99 ASN A CA 1
ATOM 773 C C . ASN A 1 99 ? 15.351 -9.201 4.941 1.00 81.50 99 ASN A C 1
ATOM 775 O O . ASN A 1 99 ? 16.376 -9.879 4.916 1.00 81.50 99 ASN A O 1
ATOM 779 N N . ASP A 1 100 ? 14.358 -9.450 5.794 1.00 72.31 100 ASP A N 1
ATOM 780 C CA . ASP A 1 100 ? 14.424 -10.470 6.849 1.00 72.31 100 ASP A CA 1
ATOM 781 C C . ASP A 1 100 ? 14.669 -11.898 6.302 1.00 72.31 100 ASP A C 1
ATOM 783 O O . ASP A 1 100 ? 15.429 -12.678 6.879 1.00 72.31 100 ASP A O 1
ATOM 787 N N . VAL A 1 101 ? 14.175 -12.202 5.092 1.00 59.31 101 VAL A N 1
ATOM 788 C CA . VAL A 1 101 ? 14.453 -13.477 4.394 1.00 59.31 101 VAL A CA 1
ATOM 789 C C . VAL A 1 101 ? 15.949 -13.696 4.141 1.00 59.31 101 VAL A C 1
ATOM 791 O O . VAL A 1 101 ? 16.413 -14.831 4.220 1.00 59.31 101 VAL A O 1
ATOM 794 N N . TYR A 1 102 ? 16.720 -12.638 3.874 1.00 53.38 102 TYR A N 1
ATOM 795 C CA . TYR A 1 102 ? 18.146 -12.775 3.570 1.00 53.38 102 TYR A CA 1
ATOM 796 C C . TYR A 1 102 ? 18.994 -13.006 4.823 1.00 53.38 102 TYR A C 1
ATOM 798 O O . TYR A 1 102 ? 19.948 -13.774 4.767 1.00 53.38 102 TYR A O 1
ATOM 806 N N . SER A 1 103 ? 18.635 -12.434 5.976 1.00 53.09 103 SER A N 1
ATOM 807 C CA . SER A 1 103 ? 19.406 -12.660 7.207 1.00 53.09 103 SER A CA 1
ATOM 808 C C . SER A 1 103 ? 19.194 -14.050 7.809 1.00 53.09 103 SER A C 1
ATOM 810 O O . SER A 1 103 ? 20.156 -14.616 8.328 1.00 53.09 103 SER A O 1
ATOM 812 N N . SER A 1 104 ? 17.985 -14.617 7.716 1.00 51.88 104 SER A N 1
ATOM 813 C CA . SER A 1 104 ? 17.689 -15.945 8.274 1.00 51.88 104 SER A CA 1
ATOM 814 C C . SER A 1 104 ? 18.204 -17.097 7.396 1.00 51.88 104 SER A C 1
ATOM 816 O O . SER A 1 104 ? 18.730 -18.074 7.928 1.00 51.88 104 SER A O 1
ATOM 818 N N . TRP A 1 105 ? 18.145 -16.967 6.064 1.00 53.50 105 TRP A N 1
ATOM 819 C CA . TRP A 1 105 ? 18.670 -17.988 5.144 1.00 53.50 105 TRP A CA 1
ATOM 820 C C . TRP A 1 105 ? 20.202 -17.954 5.006 1.00 53.50 105 TRP A C 1
ATOM 822 O O . TRP A 1 105 ? 20.835 -19.007 5.060 1.00 53.50 105 TRP A O 1
ATOM 832 N N . GLU A 1 106 ? 20.835 -16.776 4.913 1.00 51.19 106 GLU A N 1
ATOM 833 C CA . GLU A 1 106 ? 22.295 -16.676 4.715 1.00 51.19 106 GLU A CA 1
ATOM 834 C C . GLU A 1 106 ? 23.101 -17.129 5.951 1.00 51.19 106 GLU A C 1
ATOM 836 O O . GLU A 1 106 ? 24.181 -17.705 5.815 1.00 51.19 106 GLU A O 1
ATOM 841 N N . HIS A 1 107 ? 22.559 -16.960 7.166 1.00 48.50 107 HIS A N 1
ATOM 842 C CA . HIS A 1 107 ? 23.170 -17.514 8.384 1.00 48.50 107 HIS A CA 1
ATOM 843 C C . HIS A 1 107 ? 23.004 -19.036 8.502 1.00 48.50 107 HIS A C 1
ATOM 845 O O . HIS A 1 107 ? 23.809 -19.679 9.175 1.00 48.50 107 HIS A O 1
ATOM 851 N N . SER A 1 108 ? 21.996 -19.624 7.849 1.00 51.00 108 SER A N 1
ATOM 852 C CA . SER A 1 108 ? 21.765 -21.072 7.871 1.00 51.00 108 SER A CA 1
ATOM 853 C C . SER A 1 108 ? 22.605 -21.824 6.833 1.00 51.00 108 SER A C 1
ATOM 855 O O . SER A 1 108 ? 22.948 -22.981 7.061 1.00 51.00 108 SER A O 1
ATOM 857 N N . GLU A 1 109 ? 22.968 -21.193 5.713 1.00 46.41 109 GLU A N 1
ATOM 858 C CA . GLU A 1 109 ? 23.765 -21.826 4.645 1.00 46.41 109 GLU A CA 1
ATOM 859 C C . GLU A 1 109 ? 25.284 -21.661 4.819 1.00 46.41 109 GLU A C 1
ATOM 861 O O . GLU A 1 109 ? 26.059 -22.338 4.149 1.00 46.41 109 GLU A O 1
ATOM 866 N N . ARG A 1 110 ? 25.735 -20.801 5.741 1.00 45.72 110 ARG A N 1
ATOM 867 C CA . ARG A 1 110 ? 27.163 -20.546 6.014 1.00 45.72 110 ARG A CA 1
ATOM 868 C C . ARG A 1 110 ? 27.692 -21.274 7.257 1.00 45.72 110 ARG A C 1
ATOM 870 O O . ARG A 1 110 ? 28.806 -21.007 7.700 1.00 45.72 110 ARG A O 1
ATOM 877 N N . SER A 1 111 ? 26.886 -22.178 7.817 1.00 47.69 111 SER A N 1
ATOM 878 C CA . SER A 1 111 ? 27.208 -22.989 8.998 1.00 47.69 111 SER A CA 1
ATOM 879 C C . SER A 1 111 ? 27.359 -24.490 8.687 1.00 47.69 111 SER A C 1
ATOM 881 O O . SER A 1 111 ? 27.000 -25.325 9.521 1.00 47.69 111 SER A O 1
ATOM 883 N N . TRP A 1 112 ? 27.911 -24.824 7.518 1.00 44.69 112 TRP A N 1
ATOM 884 C CA . TRP A 1 112 ? 28.483 -26.140 7.206 1.00 44.69 112 TRP A CA 1
ATOM 885 C C . TRP A 1 112 ? 29.797 -25.965 6.450 1.00 44.69 112 TRP A C 1
ATOM 887 O O . TRP A 1 112 ? 29.824 -25.137 5.511 1.00 44.69 112 TRP A O 1
#

Secondary structure (DSSP, 8-state):
----------------------------PPPP-TT---TTGGGT-----S-HHHHHHHHHHHHHHS---HHHHHHHHHHT-SS--SS---HHHHHHHHHHHHHHHHHHHS--

Organism: NCBI:txid396571

Sequence (112 aa):
MPDAKKRQLEESKKDNVDGTPSDAAATKALPDISEIHLEGEETDEVPIHDGYNEMHRKMNAHMKVTSVTQAQFCRDIYAQFNAPTCKGIQSKQLSDFRNDVYSSWEHSERSW

Radius of gyration: 22.65 Å; Cα contacts (8 Å, |Δi|>4): 40; chains: 1; bounding box: 44×73×40 Å

Solvent-accessible surface area (backbone atoms only — not comparable to full-atom values): 7651 Å² total; per-residue (Å²): 138,85,82,89,87,83,87,81,90,80,89,87,78,93,74,85,78,80,74,75,80,74,84,68,73,83,63,79,72,73,81,86,59,87,85,69,83,58,80,43,44,79,69,61,64,51,86,81,87,71,52,73,68,54,52,48,50,54,53,53,49,52,58,70,78,40,96,58,48,64,64,53,52,30,49,55,59,52,68,68,48,68,60,70,89,64,100,70,61,53,54,64,59,55,50,53,58,66,48,49,63,56,60,62,51,56,61,63,70,70,73,117